Protein AF-A0A0S2CEL4-F1 (afdb_monomer_lite)

pLDDT: mean 86.18, std 11.39, range [49.78, 94.31]

Radius of gyration: 19.59 Å; chains: 1; bounding box: 53×34×35 Å

Secondary structure (DSSP, 8-state):
-HHHHHHHTT---EEEEEETTTTEEEEEEE-HHHHHTTHHHHHHHHHHHHHHHHHHT---S------

Organism: Acinetobacter baumannii (NCBI:txid470)

Foldseek 3Di:
DVQVVCLVVLHFDKDFDDDPVVPDTDDIDTHPSVVVVPVVVVVVVVVVVVVVVVVVVDDPPDPPPDD

Sequence (67 aa):
MCYIQLSLWAVPCRIFVGDTLKLKYRECWCSLMYYVKGWDIKLHSQKLKEIVHKAEDYVPNFILIND

Structure (mmCIF, N/CA/C/O backbone):
data_AF-A0A0S2CEL4-F1
#
_entry.id   AF-A0A0S2CEL4-F1
#
loop_
_atom_site.group_PDB
_atom_site.id
_atom_site.type_symbol
_atom_site.label_atom_id
_atom_site.label_alt_id
_atom_site.label_comp_id
_atom_site.label_asym_id
_atom_site.label_entity_id
_atom_site.label_seq_id
_atom_site.pdbx_PDB_ins_code
_atom_site.Cartn_x
_atom_site.Cartn_y
_atom_site.Cartn_z
_atom_site.occupancy
_atom_site.B_iso_or_equiv
_atom_site.auth_seq_id
_atom_site.auth_comp_id
_atom_site.auth_asym_id
_atom_site.auth_atom_id
_atom_site.pdbx_PDB_model_num
ATOM 1 N N . MET A 1 1 ? -13.945 7.818 2.461 1.00 70.44 1 MET A N 1
ATOM 2 C CA . MET A 1 1 ? -13.975 8.751 1.308 1.00 70.44 1 MET A CA 1
ATOM 3 C C . MET A 1 1 ? -12.616 8.960 0.629 1.00 70.44 1 MET A C 1
ATOM 5 O O . MET A 1 1 ? -12.603 9.139 -0.579 1.00 70.44 1 MET A O 1
ATOM 9 N N . CYS A 1 2 ? -11.482 8.838 1.336 1.00 87.06 2 CYS A N 1
ATOM 10 C CA . CYS A 1 2 ? -10.135 9.046 0.770 1.00 87.06 2 CYS A CA 1
ATOM 11 C C . CYS A 1 2 ? -9.782 8.151 -0.447 1.00 87.06 2 CYS A C 1
ATOM 13 O O . CYS A 1 2 ? -9.177 8.628 -1.404 1.00 87.06 2 CYS A O 1
ATOM 15 N N . TYR A 1 3 ? -10.214 6.880 -0.461 1.00 91.06 3 TYR A N 1
ATOM 16 C CA . TYR A 1 3 ? -9.893 5.938 -1.548 1.00 91.06 3 TYR A CA 1
ATOM 17 C C . TYR A 1 3 ? -10.310 6.431 -2.935 1.00 91.06 3 TYR A C 1
ATOM 19 O O . TYR A 1 3 ? -9.526 6.371 -3.880 1.00 91.06 3 TYR A O 1
ATOM 27 N N . ILE A 1 4 ? -11.531 6.952 -3.047 1.00 90.56 4 ILE A N 1
ATOM 28 C CA . ILE A 1 4 ? -12.100 7.383 -4.326 1.00 90.56 4 ILE A CA 1
ATOM 29 C C . ILE A 1 4 ? -11.371 8.632 -4.832 1.00 90.56 4 ILE A C 1
ATOM 31 O O . ILE A 1 4 ? -10.985 8.683 -5.995 1.00 90.56 4 ILE A O 1
ATOM 35 N N . GLN A 1 5 ? -11.115 9.601 -3.948 1.00 93.44 5 GLN A N 1
ATOM 36 C CA . GLN A 1 5 ? -10.438 10.855 -4.292 1.00 93.44 5 GLN A CA 1
ATOM 37 C C . GLN A 1 5 ? -9.018 10.608 -4.816 1.00 93.44 5 GLN A C 1
ATOM 39 O O . GLN A 1 5 ? -8.658 11.094 -5.885 1.00 93.44 5 GLN A O 1
ATOM 44 N N . LEU A 1 6 ? -8.230 9.793 -4.107 1.00 92.56 6 LEU A N 1
ATOM 45 C CA . LEU A 1 6 ? -6.860 9.479 -4.523 1.00 92.56 6 LEU A CA 1
ATOM 46 C C . LEU A 1 6 ? -6.815 8.631 -5.798 1.00 92.56 6 LEU A C 1
ATOM 48 O O . LEU A 1 6 ? -5.929 8.820 -6.633 1.00 92.56 6 LEU A O 1
ATOM 52 N N . SER A 1 7 ? -7.787 7.733 -5.974 1.00 91.56 7 SER A N 1
ATOM 53 C CA . SER A 1 7 ? -7.898 6.926 -7.191 1.00 91.56 7 SER A CA 1
ATOM 54 C C . SER A 1 7 ? -8.236 7.784 -8.413 1.00 91.56 7 SER A C 1
ATOM 56 O O . SER A 1 7 ? -7.625 7.598 -9.463 1.00 91.56 7 SER A O 1
ATOM 58 N N . LEU A 1 8 ? -9.144 8.759 -8.274 1.00 93.81 8 LEU A N 1
ATOM 59 C CA . LEU A 1 8 ? -9.509 9.705 -9.338 1.00 93.81 8 LEU A CA 1
ATOM 60 C C . LEU A 1 8 ? -8.344 10.605 -9.752 1.00 93.81 8 LEU A C 1
ATOM 62 O O . LEU A 1 8 ? -8.170 10.883 -10.933 1.00 93.81 8 LEU A O 1
ATOM 66 N N . TRP A 1 9 ? -7.516 11.032 -8.800 1.00 94.31 9 TRP A N 1
ATOM 67 C CA . TRP A 1 9 ? -6.325 11.838 -9.084 1.00 94.31 9 TRP A CA 1
ATOM 68 C C . TRP A 1 9 ? -5.134 11.022 -9.596 1.00 94.31 9 TRP A C 1
ATOM 70 O O . TRP A 1 9 ? -4.036 11.558 -9.731 1.00 94.31 9 TRP A O 1
ATOM 80 N N . ALA A 1 10 ? -5.326 9.726 -9.867 1.00 91.50 10 ALA A N 1
ATOM 81 C CA . ALA A 1 10 ? -4.271 8.818 -10.303 1.00 91.50 10 ALA A CA 1
ATOM 82 C C . ALA A 1 10 ? -3.047 8.813 -9.358 1.00 91.50 10 ALA A C 1
ATOM 84 O O . ALA A 1 10 ? -1.904 8.589 -9.775 1.00 91.50 10 ALA A O 1
ATOM 85 N N . VAL A 1 11 ? -3.279 9.035 -8.061 1.00 93.00 11 VAL A N 1
ATOM 86 C CA . VAL A 1 11 ? -2.225 9.034 -7.046 1.00 93.00 11 VAL A CA 1
ATOM 87 C C . VAL A 1 11 ? -1.987 7.595 -6.581 1.00 93.00 11 VAL A C 1
ATOM 89 O O . VAL A 1 11 ? -2.919 6.946 -6.099 1.00 93.00 11 VAL A O 1
ATOM 92 N N . PRO A 1 12 ? -0.753 7.066 -6.684 1.00 93.06 12 PRO A N 1
ATOM 93 C CA . PRO A 1 12 ? -0.440 5.749 -6.155 1.00 93.06 12 PRO A CA 1
ATOM 94 C C . PRO A 1 12 ? -0.477 5.781 -4.626 1.00 93.06 12 PRO A C 1
ATOM 96 O O . PRO A 1 12 ? 0.358 6.404 -3.978 1.00 93.06 12 PRO A O 1
ATOM 99 N N . CYS A 1 13 ? -1.453 5.096 -4.049 1.00 91.94 13 CYS A N 1
ATOM 100 C CA . CYS A 1 13 ? -1.656 5.044 -2.608 1.00 91.94 13 CYS A CA 1
ATOM 101 C C . CYS A 1 13 ? -2.109 3.661 -2.126 1.00 91.94 13 CYS A C 1
ATOM 103 O O . CYS A 1 13 ? -2.698 2.874 -2.879 1.00 91.94 13 CYS A O 1
ATOM 105 N N . ARG A 1 14 ? -1.837 3.418 -0.840 1.00 92.69 14 ARG A N 1
ATOM 106 C CA . ARG A 1 14 ? -2.294 2.286 -0.035 1.00 92.69 14 ARG A CA 1
ATOM 107 C C . ARG A 1 14 ? -3.013 2.855 1.187 1.00 92.69 14 ARG A C 1
ATOM 109 O O . ARG A 1 14 ? -2.438 3.658 1.915 1.00 92.69 14 ARG A O 1
ATOM 116 N N . ILE A 1 15 ? -4.269 2.480 1.380 1.00 91.88 15 ILE A N 1
ATOM 117 C CA . ILE A 1 15 ? -5.163 3.047 2.391 1.00 91.88 15 ILE A CA 1
ATOM 118 C C . ILE A 1 15 ? -5.504 1.969 3.406 1.00 91.88 15 ILE A C 1
ATOM 120 O O . ILE A 1 15 ? -5.984 0.899 3.042 1.00 91.88 15 ILE A O 1
ATOM 124 N N . PHE A 1 16 ? -5.282 2.270 4.680 1.00 91.62 16 PHE A N 1
ATOM 125 C CA . PHE A 1 16 ? -5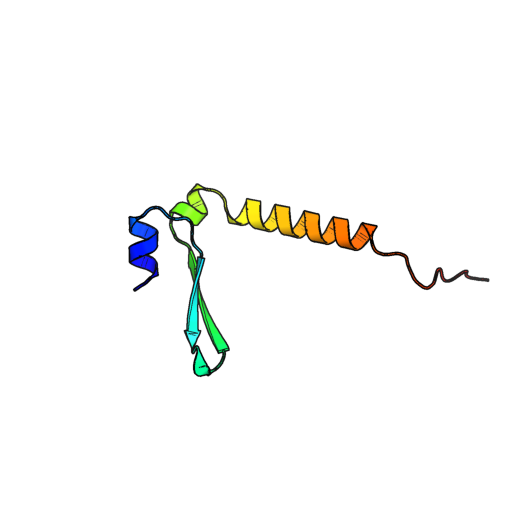.621 1.379 5.781 1.00 91.62 16 PHE A CA 1
ATOM 126 C C . PHE A 1 16 ? -6.965 1.790 6.375 1.00 91.62 16 PHE A C 1
ATOM 128 O O . PHE A 1 16 ? -7.144 2.932 6.796 1.00 91.62 16 PHE A O 1
ATOM 135 N N . VAL A 1 17 ? -7.910 0.856 6.401 1.00 92.25 17 VAL A N 1
ATOM 136 C CA . VAL A 1 17 ? -9.236 1.046 6.989 1.00 92.25 17 VAL A CA 1
ATOM 137 C C . VAL A 1 17 ? -9.267 0.313 8.323 1.00 92.25 17 VAL A C 1
ATOM 139 O O . VAL A 1 17 ? -8.903 -0.860 8.416 1.00 92.25 17 VAL A O 1
ATOM 142 N N . GLY A 1 18 ? -9.678 1.003 9.381 1.00 91.69 18 GLY A N 1
ATOM 143 C CA . GLY A 1 18 ? -9.644 0.453 10.729 1.00 91.69 18 GLY A CA 1
ATOM 144 C C . GLY A 1 18 ? -10.330 1.335 11.760 1.00 91.69 18 GLY A C 1
ATOM 145 O O . GLY A 1 18 ? -10.843 2.409 11.451 1.00 91.69 18 GLY A O 1
ATOM 146 N N . ASP A 1 19 ? -10.330 0.848 12.996 1.00 92.19 19 ASP A N 1
ATOM 147 C CA . ASP A 1 19 ? -10.763 1.601 14.166 1.00 92.19 19 ASP A CA 1
ATOM 148 C C . ASP A 1 19 ? -9.575 2.410 14.696 1.00 92.19 19 ASP A C 1
ATOM 150 O O . ASP A 1 19 ? -8.607 1.846 15.215 1.00 92.19 19 ASP A O 1
ATOM 154 N N . THR A 1 20 ? -9.660 3.730 14.540 1.00 87.56 20 THR A N 1
ATOM 155 C CA . THR A 1 20 ? -8.613 4.663 14.970 1.00 87.56 20 THR A CA 1
ATOM 156 C C . THR A 1 20 ? -8.470 4.704 16.493 1.00 87.56 20 THR A C 1
ATOM 158 O O . THR A 1 20 ? -7.356 4.662 17.006 1.00 87.56 20 THR A O 1
ATOM 161 N N . LEU A 1 21 ? -9.585 4.675 17.235 1.00 93.31 21 LEU A N 1
ATOM 162 C CA . LEU A 1 21 ? -9.571 4.784 18.697 1.00 93.31 21 LEU A CA 1
ATOM 163 C C . LEU A 1 21 ? -8.994 3.530 19.353 1.00 93.31 21 LEU A C 1
ATOM 165 O O . LEU A 1 21 ? -8.391 3.609 20.419 1.00 93.31 21 LEU A O 1
ATOM 169 N N . LYS A 1 22 ? -9.165 2.371 18.712 1.00 92.69 22 LYS A N 1
ATOM 170 C CA . LYS A 1 22 ? -8.605 1.096 19.182 1.00 92.69 22 LYS A CA 1
ATOM 171 C C . LYS A 1 22 ? -7.274 0.730 18.525 1.00 92.69 22 LYS A C 1
ATOM 173 O O . LYS A 1 22 ? -6.760 -0.341 18.836 1.00 92.69 22 LYS A O 1
ATOM 178 N N . LEU A 1 23 ? -6.741 1.559 17.617 1.00 88.44 23 LEU A N 1
ATOM 179 C CA . LEU A 1 23 ? -5.545 1.261 16.810 1.00 88.44 23 LEU A CA 1
ATOM 180 C C . LEU A 1 23 ? -5.614 -0.114 16.113 1.00 88.44 23 LEU A C 1
ATOM 182 O O . LEU A 1 23 ? -4.617 -0.820 15.966 1.00 88.44 23 LEU A O 1
ATOM 186 N N . LYS A 1 24 ? -6.815 -0.518 15.682 1.00 92.19 24 LYS A N 1
ATOM 187 C CA . LYS A 1 24 ? -7.043 -1.812 15.027 1.00 92.19 24 LYS A CA 1
ATOM 188 C C . LYS A 1 24 ? -7.265 -1.619 13.538 1.00 92.19 24 LYS A C 1
ATOM 190 O O . LYS A 1 24 ? -8.330 -1.171 13.116 1.00 92.19 24 LYS A O 1
ATOM 195 N N . TYR A 1 25 ? -6.283 -2.027 12.746 1.00 89.88 25 TYR A N 1
ATOM 196 C CA . TYR A 1 25 ? -6.413 -2.127 11.296 1.00 89.88 25 TYR A CA 1
ATOM 197 C C . TYR A 1 25 ? -7.299 -3.321 10.932 1.00 89.88 25 TYR A C 1
ATOM 199 O O . TYR A 1 25 ? -7.145 -4.401 11.500 1.00 89.88 25 TYR A O 1
ATOM 207 N N . ARG A 1 26 ? -8.239 -3.125 10.006 1.00 89.19 26 ARG A N 1
ATOM 208 C CA . ARG A 1 26 ? -9.107 -4.194 9.492 1.00 89.19 26 ARG A CA 1
ATOM 209 C C . ARG A 1 26 ? -8.747 -4.559 8.065 1.00 89.19 26 ARG A C 1
ATOM 211 O O . ARG A 1 26 ? -8.642 -5.734 7.746 1.00 89.19 26 ARG A O 1
ATOM 218 N N . GLU A 1 27 ? -8.549 -3.553 7.222 1.00 90.75 27 GLU A N 1
ATOM 219 C CA . GLU A 1 27 ? -8.387 -3.755 5.788 1.00 90.75 27 GLU A CA 1
ATOM 220 C C . GLU A 1 27 ? -7.326 -2.824 5.208 1.00 90.75 27 GLU A C 1
ATOM 222 O O . GLU A 1 27 ? -7.015 -1.763 5.754 1.00 90.75 27 GLU A O 1
ATOM 227 N N . CYS A 1 28 ? -6.775 -3.240 4.073 1.00 91.25 28 CYS A N 1
ATOM 228 C CA . CYS A 1 28 ? -5.786 -2.497 3.316 1.00 91.25 28 CYS A CA 1
ATOM 229 C C . CYS A 1 28 ? -6.223 -2.467 1.853 1.00 91.25 28 CYS A C 1
ATOM 231 O O . CYS A 1 28 ? -6.368 -3.519 1.232 1.00 91.25 28 CYS A O 1
ATOM 233 N N . TRP A 1 29 ? -6.455 -1.275 1.312 1.00 92.56 29 TRP A N 1
ATOM 234 C CA . TRP A 1 29 ? -6.90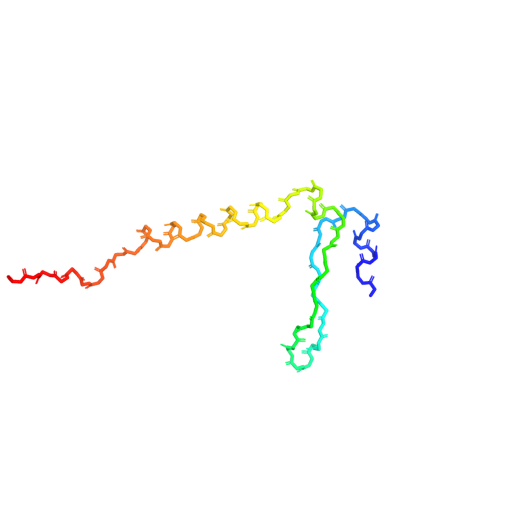2 -1.079 -0.063 1.00 92.56 29 TRP A CA 1
ATOM 235 C C . TRP A 1 29 ? -5.836 -0.342 -0.862 1.00 92.56 29 TRP A C 1
ATOM 237 O O . TRP A 1 29 ? -5.387 0.741 -0.482 1.00 92.56 29 TRP A O 1
ATOM 247 N N . CYS A 1 30 ? -5.460 -0.900 -2.004 1.00 92.38 30 CYS A N 1
ATOM 248 C CA . CYS A 1 30 ? -4.520 -0.276 -2.926 1.00 92.38 30 CYS A CA 1
ATOM 249 C C . CYS A 1 30 ? -5.278 0.378 -4.087 1.00 92.38 30 CYS A C 1
ATOM 251 O O . CYS A 1 30 ? -6.243 -0.174 -4.618 1.00 92.38 30 CYS A O 1
ATOM 253 N N . SER A 1 31 ? -4.839 1.570 -4.483 1.00 93.81 31 SER A N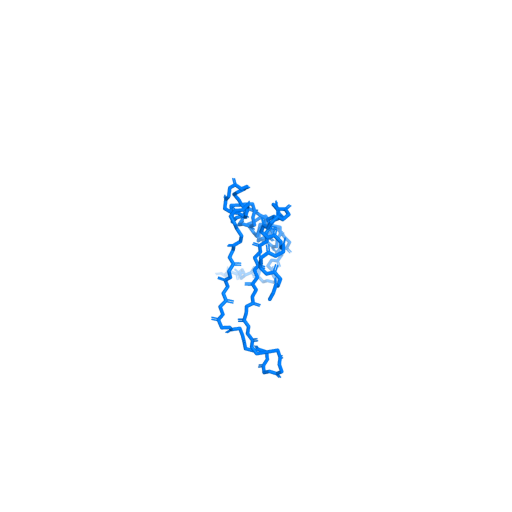 1
ATOM 254 C CA . SER A 1 31 ? -5.331 2.226 -5.704 1.00 93.81 31 SER A CA 1
ATOM 255 C C . SER A 1 31 ? -4.841 1.506 -6.963 1.00 93.81 31 SER A C 1
ATOM 257 O O . SER A 1 31 ? -3.796 0.859 -6.957 1.00 93.81 31 SER A O 1
ATOM 259 N N . LEU A 1 32 ? -5.534 1.680 -8.090 1.00 91.12 32 LEU A N 1
ATOM 260 C CA . LEU A 1 32 ? -5.096 1.103 -9.366 1.00 91.12 32 LEU A CA 1
ATOM 261 C C . LEU A 1 32 ? -3.676 1.558 -9.754 1.00 91.12 32 LEU A C 1
ATOM 263 O O . LEU A 1 32 ? -2.843 0.750 -10.160 1.00 91.12 32 LEU A O 1
ATOM 267 N N . MET A 1 33 ? -3.366 2.845 -9.564 1.00 93.50 33 MET A N 1
ATOM 268 C CA . MET A 1 33 ? -2.043 3.395 -9.881 1.00 93.50 33 MET A CA 1
ATOM 269 C C . MET A 1 33 ? -0.924 2.848 -8.999 1.00 93.50 33 MET A C 1
ATOM 271 O O . MET A 1 33 ? 0.235 2.853 -9.416 1.00 93.50 33 MET A O 1
ATOM 275 N N . TYR A 1 34 ? -1.252 2.355 -7.804 1.00 93.81 34 TYR A N 1
ATOM 276 C CA . TYR A 1 34 ? -0.300 1.658 -6.949 1.00 93.81 34 TYR A CA 1
ATOM 277 C C . TYR A 1 34 ? 0.235 0.393 -7.635 1.00 93.81 34 TYR A C 1
ATOM 279 O O . TYR A 1 34 ? 1.451 0.195 -7.702 1.00 93.81 34 TYR A O 1
ATOM 287 N N . TYR A 1 35 ? -0.667 -0.398 -8.225 1.00 91.12 35 TYR A N 1
ATOM 288 C CA . TYR A 1 35 ? -0.317 -1.603 -8.974 1.00 91.12 35 TYR A CA 1
ATOM 289 C C . TYR A 1 35 ? 0.378 -1.275 -10.294 1.00 91.12 35 TYR A C 1
ATOM 291 O O . TYR A 1 35 ? 1.458 -1.796 -10.558 1.00 91.12 35 TYR A O 1
ATOM 299 N N . VAL A 1 36 ? -0.181 -0.353 -11.088 1.00 92.94 36 VAL A N 1
ATOM 300 C CA . VAL A 1 36 ? 0.377 0.016 -12.404 1.00 92.94 36 VAL A CA 1
ATOM 301 C C . VAL A 1 36 ? 1.813 0.535 -12.287 1.00 92.94 36 VAL A C 1
ATOM 303 O O . VAL A 1 36 ? 2.666 0.193 -13.098 1.00 92.94 36 VAL A O 1
ATOM 306 N N . LYS A 1 37 ? 2.117 1.338 -11.260 1.00 90.25 37 LYS A N 1
ATOM 307 C CA . LYS A 1 37 ? 3.471 1.877 -11.045 1.00 90.25 37 LYS A CA 1
ATOM 308 C C . LYS A 1 37 ? 4.411 0.923 -10.294 1.00 90.25 37 LYS A C 1
ATOM 310 O O . LYS A 1 37 ? 5.535 1.334 -9.975 1.00 90.25 37 LYS A O 1
ATOM 315 N N . GLY A 1 38 ? 3.968 -0.304 -10.002 1.00 91.62 38 GLY A N 1
ATOM 316 C CA . GLY A 1 38 ? 4.771 -1.356 -9.378 1.00 91.62 38 GLY A CA 1
ATOM 317 C C . GLY A 1 38 ? 5.304 -0.977 -7.996 1.00 91.62 38 GLY A C 1
ATOM 318 O O . GLY A 1 38 ? 6.465 -1.244 -7.685 1.00 91.62 38 GLY A O 1
ATOM 319 N N . TRP A 1 39 ? 4.499 -0.296 -7.176 1.00 91.06 39 TRP A N 1
ATOM 320 C CA . TRP A 1 39 ? 4.978 0.231 -5.895 1.00 91.06 39 TRP A CA 1
ATOM 321 C C . TRP A 1 39 ? 5.347 -0.848 -4.882 1.00 91.06 39 TRP A C 1
ATOM 323 O O . TRP A 1 39 ? 6.267 -0.619 -4.101 1.00 91.06 39 TRP A O 1
ATOM 333 N N . ASP A 1 40 ? 4.717 -2.023 -4.934 1.00 90.62 40 ASP A N 1
ATOM 334 C CA . ASP A 1 40 ? 5.096 -3.159 -4.084 1.00 90.62 40 ASP A CA 1
ATOM 335 C C . ASP A 1 40 ? 6.567 -3.548 -4.280 1.00 90.62 40 ASP A C 1
ATOM 337 O O . ASP A 1 40 ? 7.306 -3.725 -3.312 1.00 90.62 40 ASP A O 1
ATOM 341 N N . ILE A 1 41 ? 7.021 -3.593 -5.535 1.00 92.25 41 ILE A N 1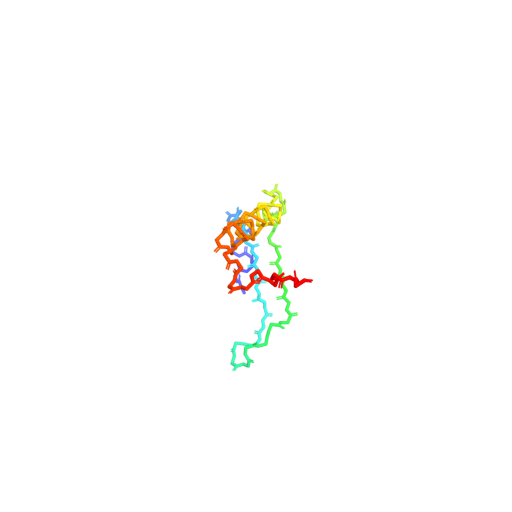
ATOM 342 C CA . ILE A 1 41 ? 8.398 -3.954 -5.890 1.00 92.25 41 ILE A C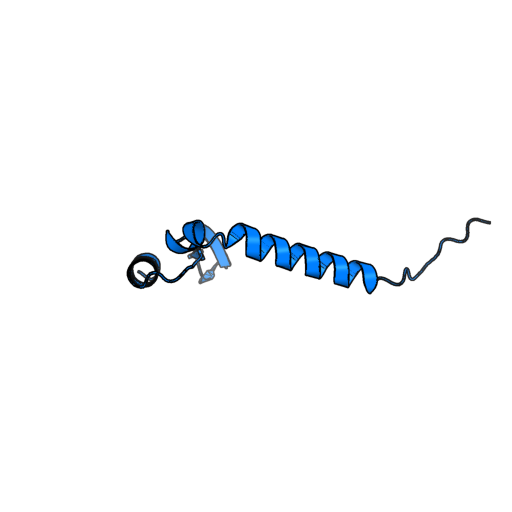A 1
ATOM 343 C C . ILE A 1 41 ? 9.369 -2.890 -5.374 1.00 92.25 41 ILE A C 1
ATOM 345 O O . ILE A 1 41 ? 10.392 -3.209 -4.767 1.00 92.25 41 ILE A O 1
ATOM 349 N N . LYS A 1 42 ? 9.032 -1.610 -5.568 1.00 92.44 42 LYS A N 1
ATOM 350 C CA . LYS A 1 42 ? 9.857 -0.486 -5.101 1.00 92.44 42 LYS A CA 1
ATOM 351 C C . LYS A 1 42 ? 10.009 -0.503 -3.584 1.00 92.44 42 LYS A C 1
ATOM 353 O O . LYS A 1 42 ? 11.130 -0.396 -3.089 1.00 92.44 42 LYS A O 1
ATOM 358 N N . LEU A 1 43 ? 8.910 -0.709 -2.862 1.00 91.38 43 LEU A N 1
ATOM 359 C CA . LEU A 1 43 ? 8.910 -0.752 -1.403 1.00 91.38 43 LEU A CA 1
ATOM 360 C C . LEU A 1 43 ? 9.716 -1.946 -0.876 1.00 91.38 43 LEU A C 1
ATOM 362 O O . LEU A 1 43 ? 10.494 -1.806 0.065 1.00 91.38 43 LEU A O 1
ATOM 366 N N . HIS A 1 44 ? 9.582 -3.111 -1.515 1.00 92.75 44 HIS A N 1
ATOM 367 C CA . HIS A 1 44 ? 10.365 -4.289 -1.155 1.00 92.75 44 HIS A CA 1
ATOM 368 C C . HIS A 1 44 ? 11.865 -4.066 -1.387 1.00 92.75 44 HIS A C 1
ATOM 370 O O . HIS A 1 44 ? 12.678 -4.377 -0.519 1.00 92.75 44 HIS A O 1
ATOM 376 N N . SER A 1 45 ? 12.230 -3.448 -2.516 1.00 92.94 45 SER A N 1
ATOM 377 C CA . SER A 1 45 ? 13.626 -3.135 -2.837 1.00 92.94 45 SER A CA 1
ATOM 378 C C . SER A 1 45 ? 14.267 -2.167 -1.835 1.00 92.94 45 SER A C 1
ATOM 380 O O . SER A 1 45 ? 15.428 -2.342 -1.478 1.00 92.94 45 SER A O 1
ATOM 382 N N . GLN A 1 46 ? 13.517 -1.178 -1.337 1.00 92.69 46 GLN A N 1
ATOM 383 C CA . GLN A 1 46 ? 13.995 -0.263 -0.296 1.00 92.69 46 GLN A CA 1
ATOM 384 C C . GLN A 1 46 ? 14.211 -0.991 1.027 1.00 92.69 46 GLN A C 1
ATOM 386 O O . GLN A 1 46 ? 15.278 -0.868 1.619 1.00 92.69 46 GLN A O 1
ATOM 391 N N . LYS A 1 47 ? 13.250 -1.822 1.441 1.00 92.56 47 LYS A N 1
ATOM 392 C CA . LYS A 1 47 ? 13.361 -2.597 2.679 1.00 92.56 47 LYS A CA 1
ATOM 393 C C . LYS A 1 47 ? 14.570 -3.536 2.670 1.00 92.56 47 LYS A C 1
ATOM 395 O O . LYS A 1 47 ? 15.244 -3.679 3.683 1.00 92.56 47 LYS A O 1
ATOM 400 N N . LEU A 1 48 ? 14.867 -4.161 1.530 1.00 91.88 48 LEU A N 1
ATOM 401 C CA . LEU A 1 48 ? 16.071 -4.982 1.381 1.00 91.88 48 LEU A CA 1
ATOM 402 C C . LEU A 1 48 ? 17.348 -4.153 1.549 1.00 91.88 48 LEU A C 1
ATOM 404 O O . LEU A 1 48 ? 18.246 -4.583 2.264 1.00 91.88 48 LEU A O 1
ATOM 408 N N . LYS A 1 49 ? 17.416 -2.954 0.957 1.00 91.94 49 LYS A N 1
ATOM 409 C CA . LYS A 1 49 ? 18.563 -2.048 1.139 1.00 91.94 49 LYS A CA 1
ATOM 410 C C . LYS A 1 49 ? 18.763 -1.653 2.601 1.00 91.94 49 LYS A C 1
ATOM 412 O O . LYS A 1 49 ? 19.892 -1.660 3.069 1.00 91.94 49 LYS A O 1
ATOM 417 N N . GLU A 1 50 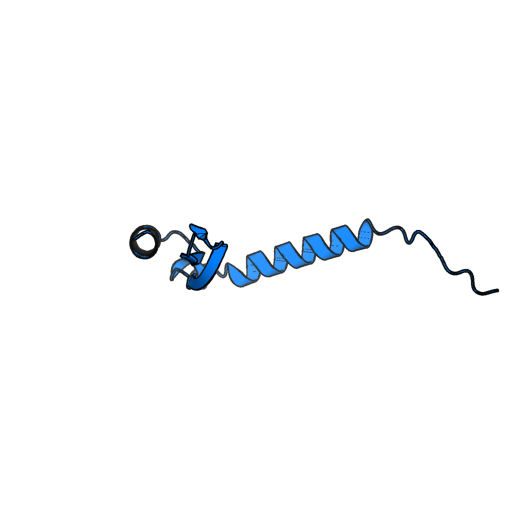? 17.684 -1.358 3.322 1.00 91.00 50 GLU A N 1
ATOM 418 C CA . GLU A 1 50 ? 17.743 -1.048 4.758 1.00 91.00 50 GLU A CA 1
ATOM 419 C C . GLU A 1 50 ? 18.273 -2.229 5.582 1.00 91.00 50 GLU A C 1
ATOM 421 O O . GLU A 1 50 ? 19.067 -2.038 6.499 1.00 91.00 50 GLU A O 1
ATOM 426 N N . ILE A 1 51 ? 17.864 -3.459 5.251 1.00 90.06 51 ILE A N 1
ATOM 427 C CA . ILE A 1 51 ? 18.354 -4.671 5.922 1.00 90.06 51 ILE A CA 1
ATOM 428 C C . ILE A 1 51 ? 19.845 -4.878 5.653 1.00 90.06 51 ILE A C 1
ATOM 430 O O . ILE A 1 51 ? 20.580 -5.188 6.586 1.00 90.06 51 ILE A O 1
ATOM 434 N N . VAL A 1 52 ? 20.286 -4.697 4.404 1.00 89.62 52 VAL A N 1
ATOM 435 C CA . VAL A 1 52 ? 21.704 -4.812 4.030 1.00 89.62 52 VAL A CA 1
ATOM 436 C C . VAL A 1 52 ? 22.535 -3.778 4.781 1.00 89.62 52 VAL A C 1
ATOM 438 O O . VAL A 1 52 ? 23.491 -4.158 5.445 1.00 89.62 52 VAL A O 1
ATOM 441 N N . HIS A 1 53 ? 22.116 -2.510 4.780 1.00 87.31 53 HIS A N 1
ATOM 442 C CA . HIS A 1 53 ? 22.809 -1.451 5.518 1.00 87.31 53 HIS A CA 1
ATOM 443 C C . HIS A 1 53 ? 22.904 -1.778 7.014 1.00 87.31 53 HIS A C 1
ATOM 445 O O . HIS A 1 53 ? 23.962 -1.669 7.621 1.00 87.31 53 HIS A O 1
ATOM 451 N N . LYS A 1 54 ? 21.814 -2.269 7.614 1.00 84.44 54 LYS A N 1
ATOM 452 C CA . LYS A 1 54 ? 21.809 -2.665 9.027 1.00 84.44 54 LYS A CA 1
ATOM 453 C C . LYS A 1 54 ? 22.716 -3.868 9.320 1.00 84.44 54 LYS A C 1
ATOM 455 O O . LYS A 1 54 ? 23.214 -3.982 10.436 1.00 84.44 54 LYS A O 1
ATOM 460 N N . ALA A 1 55 ? 22.886 -4.781 8.366 1.00 81.56 55 ALA A N 1
ATOM 461 C CA . ALA A 1 55 ? 23.795 -5.916 8.495 1.00 81.56 55 ALA A CA 1
ATOM 462 C C . ALA A 1 55 ? 25.264 -5.494 8.345 1.00 81.56 55 ALA A C 1
ATOM 464 O O . ALA A 1 55 ? 26.112 -6.034 9.045 1.00 81.56 55 ALA A O 1
ATOM 465 N N . GLU A 1 56 ? 25.559 -4.521 7.481 1.00 79.31 56 GLU A N 1
ATOM 466 C CA . GLU A 1 56 ? 26.898 -3.926 7.350 1.00 79.31 56 GLU A CA 1
ATOM 467 C C . GLU A 1 56 ? 27.298 -3.146 8.611 1.00 79.31 56 GLU A C 1
ATOM 469 O O . GLU A 1 56 ? 28.428 -3.265 9.075 1.00 79.31 56 GLU A O 1
ATOM 474 N N . ASP A 1 57 ? 26.353 -2.425 9.222 1.00 77.81 57 ASP A N 1
ATOM 475 C CA . ASP A 1 57 ? 26.565 -1.722 10.495 1.00 77.81 57 ASP A CA 1
ATOM 476 C C . ASP A 1 57 ? 26.671 -2.670 11.705 1.00 77.81 57 ASP A C 1
ATOM 478 O O . ASP A 1 57 ? 27.004 -2.246 12.817 1.00 77.81 57 ASP A O 1
ATOM 482 N N . TYR A 1 58 ? 26.356 -3.957 11.530 1.00 74.06 58 TYR A N 1
ATOM 483 C CA . TYR A 1 58 ? 26.435 -4.936 12.603 1.00 74.06 58 TYR A CA 1
ATOM 484 C C . TYR A 1 58 ? 27.891 -5.347 12.840 1.00 74.06 58 TYR A C 1
ATOM 486 O O . TYR A 1 58 ? 28.405 -6.290 12.242 1.00 74.06 58 TYR A O 1
ATOM 494 N N . VAL A 1 59 ? 28.549 -4.670 13.782 1.00 67.75 59 VAL A N 1
ATOM 495 C CA . VAL A 1 59 ? 29.764 -5.187 14.419 1.00 67.75 59 VAL A CA 1
ATOM 496 C C . VAL A 1 59 ? 29.323 -6.220 15.464 1.00 67.75 59 VAL A C 1
ATOM 498 O O . VAL A 1 59 ? 28.654 -5.846 16.433 1.00 67.75 59 VAL A O 1
ATOM 501 N N . PRO A 1 60 ? 29.637 -7.519 15.307 1.00 69.31 60 PRO A N 1
ATOM 502 C CA . PRO A 1 60 ? 29.298 -8.499 16.328 1.00 69.31 60 PRO A CA 1
ATOM 503 C C . PRO A 1 60 ? 30.045 -8.151 17.623 1.00 69.31 60 PRO A C 1
ATOM 505 O O . PRO A 1 60 ? 31.272 -8.174 17.663 1.00 69.31 60 PRO A O 1
ATOM 508 N N . ASN A 1 61 ? 29.305 -7.855 18.698 1.00 63.81 61 ASN A N 1
ATOM 509 C CA . ASN A 1 61 ? 29.875 -7.525 20.016 1.00 63.81 61 ASN A CA 1
ATOM 510 C C . ASN A 1 61 ? 30.645 -8.688 20.667 1.00 63.81 61 ASN A C 1
ATOM 512 O O . ASN A 1 61 ? 31.318 -8.499 21.677 1.00 63.81 61 ASN A O 1
ATOM 516 N N . PHE A 1 62 ? 30.535 -9.895 20.121 1.00 61.62 62 PHE A N 1
ATOM 517 C CA . PHE A 1 62 ? 31.197 -11.085 20.634 1.00 61.62 62 PHE A CA 1
ATOM 518 C C . PHE A 1 62 ? 31.497 -11.983 19.439 1.00 61.62 62 PHE A C 1
ATOM 520 O O . PHE A 1 62 ? 30.638 -12.720 18.957 1.00 61.62 62 PHE A O 1
ATOM 527 N N . ILE A 1 63 ? 32.728 -11.904 18.940 1.00 62.06 63 ILE A N 1
ATOM 528 C CA . ILE A 1 63 ? 33.320 -13.050 18.259 1.00 62.06 63 ILE A CA 1
ATOM 529 C C . ILE A 1 63 ? 33.493 -14.069 19.382 1.00 62.06 63 ILE A C 1
ATOM 531 O O . ILE A 1 63 ? 34.324 -13.866 20.265 1.00 62.06 63 ILE A O 1
ATOM 535 N N . LEU A 1 64 ? 32.653 -15.107 19.413 1.00 61.28 64 LEU A N 1
ATOM 536 C CA . LEU A 1 64 ? 32.947 -16.287 20.218 1.00 61.28 64 LEU A CA 1
ATOM 537 C C . LEU A 1 64 ? 34.218 -16.887 19.620 1.00 61.28 64 LEU A C 1
ATOM 539 O O . LEU A 1 64 ? 34.173 -17.640 18.649 1.00 61.28 64 LEU A O 1
ATOM 543 N N . ILE A 1 65 ? 35.358 -16.449 20.151 1.00 56.00 65 ILE A N 1
ATOM 544 C CA . ILE A 1 65 ? 36.626 -17.145 20.016 1.00 56.00 65 ILE A CA 1
ATOM 545 C C . ILE A 1 65 ? 36.374 -18.460 20.745 1.00 56.00 65 ILE A C 1
ATOM 547 O O . ILE A 1 65 ? 36.334 -18.494 21.971 1.00 56.00 65 ILE A O 1
ATOM 551 N N . ASN A 1 66 ? 36.049 -19.500 19.982 1.00 49.97 66 ASN A N 1
ATOM 552 C CA . ASN A 1 66 ? 36.120 -20.851 20.505 1.00 49.97 66 ASN A CA 1
ATOM 553 C C . ASN A 1 66 ? 37.595 -21.109 20.828 1.00 49.97 66 ASN A C 1
ATOM 555 O O . ASN A 1 66 ? 38.440 -20.929 19.945 1.00 49.97 66 ASN A O 1
ATOM 559 N N . ASP A 1 67 ? 37.852 -21.460 22.089 1.00 49.78 67 ASP A N 1
ATOM 560 C CA . ASP A 1 67 ? 39.125 -22.003 22.574 1.00 49.78 67 ASP A CA 1
ATOM 561 C C . ASP A 1 67 ? 39.573 -23.226 21.753 1.00 49.78 67 ASP A C 1
ATOM 563 O O . ASP A 1 67 ? 38.699 -24.048 21.370 1.00 49.78 67 ASP A O 1
#